Protein AF-A0A0N5BF01-F1 (afdb_monomer)

Solvent-accessible surface area (backbone atoms only — not comparable to full-atom values): 7558 Å² total; per-residue (Å²): 117,75,69,59,58,54,54,52,51,52,51,53,54,54,52,51,55,57,59,59,58,69,73,67,62,67,76,60,59,33,41,37,41,38,38,36,39,37,38,42,83,54,52,87,40,46,30,35,44,33,40,34,32,77,87,38,87,82,51,65,47,77,47,75,45,47,31,67,34,78,46,81,45,77,49,76,34,46,79,92,51,58,67,60,39,30,34,36,42,37,26,37,72,92,40,74,84,56,61,44,77,45,72,41,32,80,87,46,38,24,82,81,46,83,47,33,81,44,69,43,86,90,43,97,73,35,50,39,35,35,31,38,32,44,75,92

Mean predicted aligned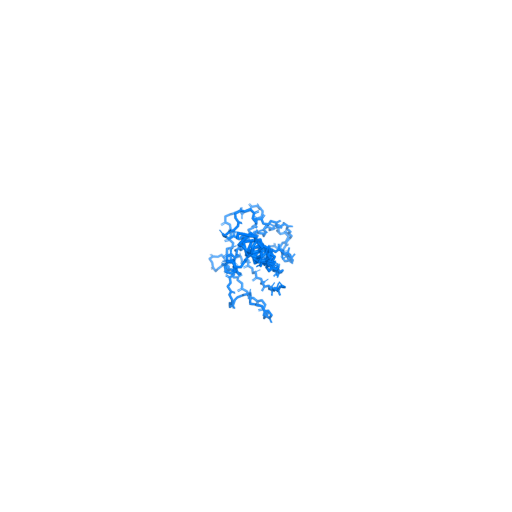 error: 12.41 Å

Sequence (136 aa):
MKFFLLLVLFIIISLSNVYTQKNNLGTGEKKIDINVDVTCPSKESIVNVNMKNSKDSKSNISRKGRCDGKYDFTSKLTKEQSIKDITFDVFYENDKNKILVVQLNDTNCDDGINGKEFSDDKNKDRFILFCNATLH

Foldseek 3Di:
DVVVVVVVVVVVVVVVVVVVVVVPPPQQKKKKKKKKFKAWPPQAFKKKKWKDFQVDRPPTDIDIDTHRDMDMDMDIAGPVGDQQRIKIWMDTPVDSPPIDIDGDDCVAANAPDWHHWDWDPVDPGIITMTMHMHID

Nearest PDB structures (foldseek):
  5ue8-assembly1_A  TM=5.042E-01  e=2.342E-04  Rattus norvegicus
  4y1s-assembly1_A  TM=4.356E-01  e=1.006E-01  Mus musculus
  4qql-assembly1_C  TM=3.144E-01  e=2.971E-01  Mus musculus
  4mxv-assembly1_D  TM=3.142E-01  e=4.340E-01  Homo sapiens
  4d7y-assembly1_A  TM=3.066E-01  e=6.692E-01  Mus musculus

Organism: Strongyloides papillosus (NCBI:txid174720)

Secondary structure (DSSP, 8-state):
-HHHHHHHHHHHHHHHHHHHHHT-S---PEEEEEEEEEE-S-TT-EEEEEEEETTEEEEEEEEEEETTEEEEEEEEE-TT--GGGEEEEEEETTEEEEEEEEE--TTTS-TTS-PEEEE-TT-SS--EEEEEEEE-

Radius of gyration: 23.68 Å; Cα contacts (8 Å, |Δi|>4): 251; chains: 1; bounding box: 46×27×82 Å

Structure (mmCIF, N/CA/C/O backbone):
data_AF-A0A0N5BF01-F1
#
_entry.id   AF-A0A0N5BF01-F1
#
loop_
_atom_site.group_PDB
_atom_site.id
_atom_site.type_symbol
_atom_site.label_atom_id
_atom_site.label_alt_id
_atom_site.label_comp_id
_atom_site.label_asym_id
_atom_site.label_entity_id
_atom_site.label_seq_id
_atom_site.pdbx_PDB_ins_code
_atom_site.Cartn_x
_atom_site.Cartn_y
_atom_site.Cartn_z
_atom_site.occupancy
_atom_site.B_iso_or_equiv
_atom_site.auth_seq_id
_atom_site.auth_comp_id
_atom_site.auth_asym_id
_atom_site.auth_atom_id
_atom_site.pdbx_PDB_model_num
ATOM 1 N N . MET A 1 1 ? -29.702 13.233 61.069 1.00 59.06 1 MET A N 1
ATOM 2 C CA . MET A 1 1 ? -28.552 13.809 60.327 1.00 59.06 1 MET A CA 1
ATOM 3 C C . MET A 1 1 ? -27.431 12.809 60.012 1.00 59.06 1 MET A C 1
ATOM 5 O O . MET A 1 1 ? -26.949 12.846 58.891 1.00 59.06 1 MET A O 1
ATOM 9 N N . LYS A 1 2 ? -27.041 11.880 60.907 1.00 54.78 2 LYS A N 1
ATOM 10 C CA . LYS A 1 2 ? -25.936 10.917 60.652 1.00 54.78 2 LYS A CA 1
ATOM 11 C C . LYS A 1 2 ? -26.150 9.961 59.459 1.00 54.78 2 LYS A C 1
ATOM 13 O O . LYS A 1 2 ? -25.199 9.663 58.750 1.00 54.78 2 LYS A O 1
ATOM 18 N N . PHE A 1 3 ? -27.388 9.543 59.188 1.00 58.41 3 PHE A N 1
ATOM 19 C CA . PHE A 1 3 ? -27.704 8.644 58.065 1.00 58.41 3 PHE A CA 1
ATOM 20 C C . PHE A 1 3 ? -27.582 9.299 56.680 1.00 58.41 3 PHE A C 1
ATOM 22 O O . PHE A 1 3 ? -27.313 8.613 55.701 1.00 58.41 3 PHE A O 1
ATOM 29 N N . PHE A 1 4 ? -27.724 10.626 56.595 1.00 64.56 4 PHE A N 1
ATOM 30 C CA . PHE A 1 4 ? -27.646 11.348 55.321 1.00 64.56 4 PHE A CA 1
ATOM 31 C C . PHE A 1 4 ? -26.203 11.403 54.795 1.00 64.56 4 PHE A C 1
ATOM 33 O O . PHE A 1 4 ? -25.959 11.233 53.607 1.00 64.56 4 PHE A O 1
ATOM 40 N N . LEU A 1 5 ? -25.237 11.549 55.706 1.00 64.75 5 LEU A N 1
ATOM 41 C CA . LEU A 1 5 ? -23.807 11.565 55.390 1.00 64.75 5 LEU A CA 1
ATOM 42 C C . LEU A 1 5 ? -23.311 10.217 54.844 1.00 64.75 5 LEU A C 1
ATOM 44 O O . LEU A 1 5 ? -22.540 10.194 53.891 1.00 64.75 5 LEU A O 1
ATOM 48 N N . LEU A 1 6 ? -23.803 9.100 55.392 1.00 64.75 6 LEU A N 1
ATOM 49 C CA . LEU A 1 6 ? -23.481 7.750 54.907 1.00 64.75 6 LEU A CA 1
ATOM 50 C C . LEU A 1 6 ? -24.043 7.479 53.506 1.00 64.75 6 LEU A C 1
ATOM 52 O O . LEU A 1 6 ? -23.371 6.863 52.681 1.00 64.75 6 LEU A O 1
ATOM 56 N N . LEU A 1 7 ? -25.252 7.970 53.224 1.00 66.62 7 LEU A N 1
ATOM 57 C CA . LEU A 1 7 ? -25.915 7.771 51.937 1.00 66.62 7 LEU A CA 1
ATOM 58 C C . LEU A 1 7 ? -25.225 8.563 50.815 1.00 66.62 7 LEU A C 1
ATOM 60 O O . LEU A 1 7 ? -25.005 8.032 49.729 1.00 66.62 7 LEU A O 1
ATOM 64 N N . VAL A 1 8 ? -24.785 9.793 51.101 1.00 68.88 8 VAL A N 1
ATOM 65 C CA . VAL A 1 8 ? -23.985 10.598 50.163 1.00 68.88 8 VAL A CA 1
ATOM 66 C C . VAL A 1 8 ? -22.619 9.952 49.899 1.00 68.88 8 VAL A C 1
ATOM 68 O O . VAL A 1 8 ? -22.185 9.902 48.749 1.00 68.88 8 VAL A O 1
ATOM 71 N N . LEU A 1 9 ? -21.966 9.388 50.923 1.00 63.81 9 LEU A N 1
ATOM 72 C CA . LEU A 1 9 ? -20.678 8.702 50.757 1.00 63.81 9 LEU A CA 1
ATOM 73 C C . LEU A 1 9 ? -20.796 7.472 49.839 1.00 63.81 9 LEU A C 1
ATOM 75 O O . LEU A 1 9 ? -19.955 7.268 48.965 1.00 63.81 9 LEU A O 1
ATOM 79 N N . PHE A 1 10 ? -21.871 6.691 49.990 1.00 62.53 10 PHE A N 1
ATOM 80 C CA . PHE A 1 10 ? -22.152 5.538 49.128 1.00 62.53 10 PHE A CA 1
ATOM 81 C C . PHE A 1 10 ? -22.388 5.943 47.669 1.00 62.53 10 PHE A C 1
ATOM 83 O O . PHE A 1 10 ? -21.886 5.279 46.760 1.00 62.53 10 PHE A O 1
ATOM 90 N N . ILE A 1 11 ? -23.096 7.050 47.429 1.00 63.62 11 ILE A N 1
ATOM 91 C CA . ILE A 1 11 ? -23.333 7.571 46.075 1.00 63.62 11 ILE A CA 1
ATOM 92 C C . ILE A 1 11 ? -22.012 7.997 45.417 1.00 63.62 11 ILE A C 1
ATOM 94 O O . ILE A 1 11 ? -21.763 7.640 44.265 1.00 63.62 11 ILE A O 1
ATOM 98 N N . ILE A 1 12 ? -21.130 8.688 46.146 1.00 60.84 12 ILE A N 1
ATOM 99 C CA . ILE A 1 12 ? -19.830 9.139 45.622 1.00 60.84 12 ILE A CA 1
ATOM 100 C C . ILE A 1 12 ? -18.926 7.946 45.266 1.00 60.84 12 ILE A C 1
ATOM 102 O O . ILE A 1 12 ? -18.324 7.934 44.191 1.00 60.84 12 ILE A O 1
ATOM 106 N N . ILE A 1 13 ? -18.863 6.913 46.112 1.00 59.41 13 ILE A N 1
ATOM 107 C CA . ILE A 1 13 ? -18.060 5.704 45.841 1.00 59.41 13 ILE A CA 1
ATOM 108 C C . ILE A 1 13 ? -18.617 4.943 44.625 1.00 59.41 13 ILE A C 1
ATOM 110 O O . ILE A 1 13 ? -17.857 4.501 43.761 1.00 59.41 13 ILE A O 1
ATOM 114 N N . SER A 1 14 ? -19.944 4.854 44.509 1.00 57.09 14 SER A N 1
ATOM 115 C CA . SER A 1 14 ? -20.615 4.194 43.380 1.00 57.09 14 SER A CA 1
ATOM 116 C C . SER A 1 14 ? -20.341 4.911 42.052 1.00 57.09 14 SER A C 1
ATOM 118 O O . SER A 1 14 ? -20.003 4.269 41.059 1.00 57.09 14 SER A O 1
ATOM 120 N N . LEU A 1 15 ? -20.406 6.247 42.039 1.00 55.31 15 LEU A N 1
ATOM 121 C CA . LEU A 1 15 ? -20.085 7.067 40.864 1.00 55.31 15 LEU A CA 1
ATOM 122 C C . LEU A 1 15 ? -18.600 6.987 40.485 1.00 55.31 15 LEU A C 1
ATOM 124 O O . LEU A 1 15 ? -18.278 6.938 39.300 1.00 55.31 15 LEU A O 1
ATOM 128 N N . SER A 1 16 ? -17.704 6.905 41.470 1.00 51.69 16 SER A N 1
ATOM 129 C CA . SER A 1 16 ? -16.257 6.777 41.240 1.00 51.69 16 SER A CA 1
ATOM 130 C C . SER A 1 16 ? -15.899 5.453 40.546 1.00 51.69 16 SER A C 1
ATOM 132 O O . SER A 1 16 ? -15.082 5.434 39.623 1.00 51.69 16 SER A O 1
ATOM 134 N N . ASN A 1 17 ? -16.565 4.351 40.909 1.00 49.19 17 ASN A N 1
ATOM 135 C CA . ASN A 1 17 ? -16.377 3.054 40.247 1.00 49.19 17 ASN A CA 1
ATOM 136 C C . ASN A 1 17 ? -16.932 3.030 38.813 1.00 49.19 17 ASN A C 1
ATOM 138 O O . ASN A 1 17 ? -16.309 2.445 37.926 1.00 49.19 17 ASN A O 1
ATOM 142 N N . VAL A 1 18 ? -18.056 3.711 38.556 1.00 48.88 18 VAL A N 1
ATOM 143 C CA . VAL A 1 18 ? -18.616 3.853 37.198 1.00 48.88 18 VAL A CA 1
ATOM 144 C C . VAL A 1 18 ? -17.713 4.720 36.312 1.00 48.88 18 VAL A C 1
ATOM 146 O O . VAL A 1 18 ? -17.509 4.400 35.140 1.00 48.88 18 VAL A O 1
ATOM 149 N N . TYR A 1 19 ? -17.113 5.780 36.863 1.00 43.75 19 TYR A N 1
ATOM 150 C CA . TYR A 1 19 ? -16.199 6.644 36.110 1.00 43.75 19 TYR A CA 1
ATOM 151 C C . TYR A 1 19 ? -14.868 5.950 35.782 1.00 43.75 19 TYR A C 1
ATOM 153 O O . TYR A 1 19 ? -14.312 6.153 34.705 1.00 43.75 19 TYR A O 1
ATOM 161 N N . THR A 1 20 ? -14.387 5.072 36.667 1.00 43.81 20 THR A N 1
ATOM 162 C CA . THR A 1 20 ? -13.111 4.365 36.466 1.00 43.81 20 THR A CA 1
ATOM 163 C C . THR A 1 20 ? -13.226 3.233 35.435 1.00 43.81 20 THR A C 1
ATOM 165 O O . THR A 1 20 ? -12.273 2.979 34.701 1.00 43.81 20 THR A O 1
ATOM 168 N N . GLN A 1 21 ? -14.398 2.600 35.279 1.00 40.00 21 GLN A N 1
ATOM 169 C CA . GLN A 1 21 ? -14.591 1.589 34.227 1.00 40.00 21 GLN A CA 1
ATOM 170 C C . GLN A 1 21 ? -14.737 2.175 32.816 1.00 40.00 21 GLN A C 1
ATOM 172 O O . GLN A 1 21 ? -14.435 1.485 31.844 1.00 40.00 21 GLN A O 1
ATOM 177 N N . LYS A 1 22 ? -15.136 3.447 32.665 1.00 38.12 22 LYS A N 1
ATOM 178 C CA . LYS A 1 22 ? -15.292 4.063 31.334 1.00 38.12 22 LYS A CA 1
ATOM 179 C C . LYS A 1 22 ? -13.955 4.420 30.664 1.00 38.12 22 LYS A C 1
ATOM 181 O O . LYS A 1 22 ? -13.913 4.557 29.445 1.00 38.12 22 LYS A O 1
ATOM 186 N N . ASN A 1 23 ? -12.868 4.501 31.437 1.00 38.59 23 ASN A N 1
ATOM 187 C CA . ASN A 1 23 ? -11.529 4.838 30.936 1.00 38.59 23 ASN A CA 1
ATOM 188 C C . ASN A 1 23 ? -10.636 3.622 30.639 1.00 38.59 23 ASN A C 1
ATOM 190 O O . ASN A 1 23 ? -9.559 3.798 30.083 1.00 38.59 23 ASN A O 1
ATOM 194 N N . ASN A 1 24 ? -11.090 2.400 30.938 1.00 38.06 24 ASN A N 1
ATOM 195 C CA . ASN A 1 24 ? -10.418 1.158 30.533 1.00 38.06 24 ASN A CA 1
ATOM 196 C C . ASN A 1 24 ? -11.134 0.476 29.357 1.00 38.06 24 ASN A C 1
ATOM 198 O O . ASN A 1 24 ? -11.116 -0.746 29.217 1.00 38.06 24 ASN A O 1
ATOM 202 N N . LEU A 1 25 ? -11.761 1.264 28.480 1.00 42.91 25 LEU A N 1
ATOM 203 C CA . LEU A 1 25 ? -12.078 0.792 27.142 1.00 42.91 25 LEU A CA 1
ATOM 204 C C . LEU A 1 25 ? -10.753 0.787 26.381 1.00 42.91 25 LEU A C 1
ATOM 206 O O . LEU A 1 25 ? -10.322 1.837 25.906 1.00 42.91 25 LEU A O 1
ATOM 210 N N . GLY A 1 26 ? -10.087 -0.374 26.361 1.00 46.72 26 GLY A N 1
ATOM 211 C CA . GLY A 1 26 ? -8.830 -0.591 25.649 1.00 46.72 26 GLY A CA 1
ATOM 212 C C . GLY A 1 26 ? -8.842 0.173 24.334 1.00 46.72 26 GLY A C 1
ATOM 213 O O . GLY A 1 26 ? -9.836 0.115 23.600 1.00 46.72 26 GLY A O 1
ATOM 214 N N . THR A 1 27 ? -7.791 0.965 24.111 1.00 53.09 27 THR A N 1
ATOM 215 C CA . THR A 1 27 ? -7.558 1.720 22.878 1.00 53.09 27 THR A CA 1
ATOM 216 C C . THR A 1 27 ? -7.968 0.814 21.733 1.00 53.09 27 THR A C 1
ATOM 218 O O . THR A 1 27 ? -7.335 -0.218 21.532 1.00 53.09 27 THR A O 1
ATOM 221 N N . GLY A 1 28 ? -9.089 1.104 21.067 1.00 61.66 28 GLY A N 1
ATOM 222 C CA . GLY A 1 28 ? -9.641 0.229 20.028 1.00 61.66 28 GLY A CA 1
ATOM 223 C C . GLY A 1 28 ? -8.840 0.304 18.739 1.00 61.66 28 GLY A C 1
ATOM 224 O O . GLY A 1 28 ? -9.417 0.438 17.666 1.00 61.66 28 GLY A O 1
ATOM 225 N N . GLU A 1 29 ? -7.525 0.325 18.894 1.00 74.81 29 GLU A N 1
ATOM 226 C CA . GLU A 1 29 ? -6.520 0.225 17.872 1.00 74.81 29 GLU A CA 1
ATOM 227 C C . GLU A 1 29 ? -6.493 -1.225 17.411 1.00 74.81 29 GLU A C 1
ATOM 229 O O . GLU A 1 29 ? -6.248 -2.135 18.202 1.00 74.81 29 GLU A O 1
ATOM 234 N N . LYS A 1 30 ? -6.755 -1.427 16.129 1.00 79.56 30 LYS A N 1
ATOM 235 C CA . LYS A 1 30 ? -6.480 -2.674 15.432 1.00 79.56 30 LYS A CA 1
ATOM 236 C C . LYS A 1 30 ? -5.139 -2.537 14.734 1.00 79.56 30 LYS A C 1
ATOM 238 O O . LYS A 1 30 ? -4.809 -1.455 14.235 1.00 79.56 30 LYS A O 1
ATOM 243 N N . LYS A 1 31 ? -4.352 -3.603 14.699 1.00 82.94 31 LYS A N 1
ATOM 244 C CA . LYS A 1 31 ? -3.096 -3.606 13.943 1.00 82.94 31 LYS A CA 1
ATOM 245 C C . LYS A 1 31 ? -3.384 -4.181 12.563 1.00 82.94 31 LYS A C 1
ATOM 247 O O . LYS A 1 31 ? -4.077 -5.183 12.461 1.00 82.94 31 LYS A O 1
ATOM 252 N N . ILE A 1 32 ? -2.851 -3.561 11.520 1.00 81.88 32 ILE A N 1
ATOM 253 C CA . ILE A 1 32 ? -2.923 -4.086 10.159 1.00 81.88 32 ILE A CA 1
ATOM 254 C C . ILE A 1 32 ? -1.512 -4.262 9.609 1.00 81.88 32 ILE A C 1
ATOM 256 O O . ILE A 1 32 ? -0.699 -3.335 9.662 1.00 81.88 32 ILE A O 1
ATOM 260 N N . ASP A 1 33 ? -1.231 -5.454 9.102 1.00 85.38 33 ASP A N 1
ATOM 261 C CA . ASP A 1 33 ? -0.015 -5.759 8.356 1.00 85.38 33 ASP A CA 1
ATOM 262 C C . ASP A 1 33 ? -0.371 -5.847 6.864 1.00 85.38 33 ASP A C 1
ATOM 264 O O . ASP A 1 33 ? -1.365 -6.468 6.494 1.00 85.38 33 ASP A O 1
ATOM 268 N N . ILE A 1 34 ? 0.398 -5.169 6.010 1.00 85.25 34 ILE A N 1
ATOM 269 C CA . ILE A 1 34 ? 0.149 -5.046 4.569 1.00 85.25 34 ILE A CA 1
ATOM 270 C C . ILE A 1 34 ? 1.436 -5.366 3.823 1.00 85.25 34 ILE A C 1
ATOM 272 O O . ILE A 1 34 ? 2.454 -4.703 4.015 1.00 85.25 34 ILE A O 1
ATOM 276 N N . ASN A 1 35 ? 1.371 -6.354 2.943 1.00 86.94 35 ASN A N 1
ATOM 277 C CA . ASN A 1 35 ? 2.482 -6.785 2.108 1.00 86.94 35 ASN A CA 1
ATOM 278 C C . ASN A 1 35 ? 2.200 -6.368 0.669 1.00 86.94 35 ASN A C 1
ATOM 280 O O . ASN A 1 35 ? 1.098 -6.583 0.158 1.00 86.94 35 ASN A O 1
ATOM 284 N N . VAL A 1 36 ? 3.193 -5.763 0.032 1.00 86.31 36 VAL A N 1
ATOM 285 C CA . VAL A 1 36 ? 3.079 -5.199 -1.306 1.00 86.31 36 VAL A CA 1
ATOM 286 C C . VAL A 1 36 ? 4.195 -5.750 -2.185 1.00 86.31 36 VAL A C 1
ATOM 288 O O . VAL A 1 36 ? 5.365 -5.459 -1.946 1.00 86.31 36 VAL A O 1
ATOM 291 N N . ASP A 1 37 ? 3.846 -6.501 -3.225 1.00 87.38 37 ASP A N 1
ATOM 292 C CA . ASP A 1 37 ? 4.802 -6.902 -4.262 1.00 87.38 37 ASP A CA 1
ATOM 293 C C . ASP A 1 37 ? 4.748 -5.874 -5.399 1.00 87.38 37 ASP A C 1
ATOM 295 O O . ASP A 1 37 ?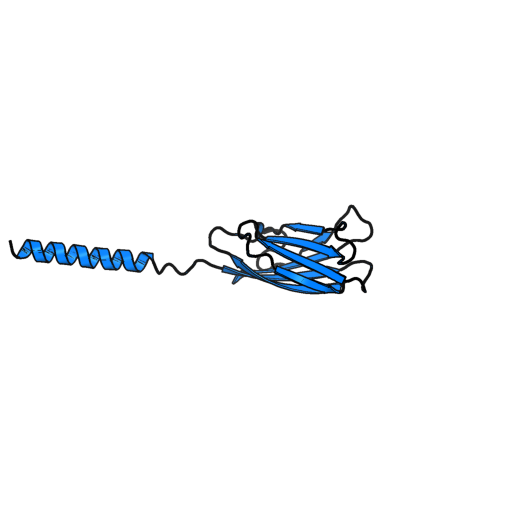 3.661 -5.553 -5.884 1.00 87.38 37 ASP A O 1
ATOM 299 N N . VAL A 1 38 ? 5.901 -5.343 -5.816 1.00 87.06 38 VAL A N 1
ATOM 300 C CA . VAL A 1 38 ? 5.995 -4.337 -6.888 1.00 87.06 38 VAL A CA 1
ATOM 301 C C . VAL A 1 38 ? 6.818 -4.874 -8.042 1.00 87.06 38 VAL A C 1
ATOM 303 O O . VAL A 1 38 ? 8.015 -5.089 -7.884 1.00 87.06 38 VAL A O 1
ATOM 306 N N . THR A 1 39 ? 6.216 -4.976 -9.223 1.00 85.00 39 THR A N 1
ATOM 307 C CA . THR A 1 39 ? 6.887 -5.359 -10.471 1.00 85.00 39 THR A CA 1
ATOM 308 C C . THR A 1 39 ? 6.858 -4.225 -11.480 1.00 85.00 39 THR A C 1
ATOM 310 O O . THR A 1 39 ? 5.896 -3.468 -11.561 1.00 85.00 39 THR A O 1
ATOM 313 N N . CYS A 1 40 ? 7.925 -4.092 -12.258 1.00 81.12 40 CYS A N 1
ATOM 314 C CA . CYS A 1 40 ? 8.067 -3.067 -13.288 1.00 81.12 40 CYS A CA 1
ATOM 315 C C . CYS A 1 40 ? 9.033 -3.539 -14.392 1.00 81.12 40 CYS A C 1
ATOM 317 O O . CYS A 1 40 ? 9.795 -4.485 -14.186 1.00 81.12 40 CYS A O 1
ATOM 319 N N . PRO A 1 41 ? 9.033 -2.913 -15.585 1.00 77.88 41 PRO A N 1
ATOM 320 C CA . PRO A 1 41 ? 9.783 -3.431 -16.734 1.00 77.88 41 PRO A CA 1
ATOM 321 C C . PRO A 1 41 ? 11.301 -3.390 -16.541 1.00 77.88 41 PRO A C 1
ATOM 323 O O . PRO A 1 41 ? 12.023 -4.238 -17.061 1.00 77.88 41 PRO A O 1
ATOM 326 N N . SER A 1 42 ? 11.793 -2.401 -15.793 1.00 79.81 42 SER A N 1
ATOM 327 C CA . SER A 1 42 ? 13.215 -2.227 -15.507 1.00 79.81 42 SER A CA 1
ATOM 328 C C . SER A 1 42 ? 13.546 -2.780 -14.122 1.00 79.81 42 SER A C 1
ATOM 330 O O . SER A 1 42 ? 13.491 -2.066 -13.122 1.00 79.81 42 SER A O 1
ATOM 332 N N . LYS A 1 43 ? 13.902 -4.068 -14.069 1.00 71.25 43 LYS A N 1
ATOM 333 C CA . LYS A 1 43 ? 14.167 -4.822 -12.826 1.00 71.25 43 LYS A CA 1
ATOM 334 C C . LYS A 1 43 ? 15.290 -4.236 -11.957 1.00 71.25 43 LYS A C 1
ATOM 336 O O . LYS A 1 43 ? 15.275 -4.378 -10.742 1.00 71.25 43 LYS A O 1
ATOM 341 N N . GLU A 1 44 ? 16.254 -3.545 -12.565 1.00 78.12 44 GLU A N 1
ATOM 342 C CA . GLU A 1 44 ? 17.363 -2.900 -11.840 1.00 78.12 44 GLU A CA 1
ATOM 343 C C . GLU A 1 44 ? 17.011 -1.494 -11.329 1.00 78.12 44 GLU A C 1
ATOM 345 O O . GLU A 1 44 ? 17.802 -0.864 -10.623 1.00 78.12 44 GLU A O 1
ATOM 350 N N . SER A 1 45 ? 15.833 -0.969 -11.675 1.00 86.31 45 SER A N 1
ATOM 351 C CA . SER A 1 45 ? 15.402 0.336 -11.189 1.00 86.31 45 SER A CA 1
ATOM 352 C C . SER A 1 45 ? 15.074 0.291 -9.704 1.00 86.31 45 SER A C 1
ATOM 354 O O . SER A 1 45 ? 14.573 -0.697 -9.170 1.00 86.31 45 SER A O 1
ATOM 356 N N . ILE A 1 46 ? 15.321 1.413 -9.040 1.00 90.25 46 ILE A N 1
ATOM 357 C CA . ILE A 1 46 ? 14.953 1.606 -7.646 1.00 90.25 46 ILE A CA 1
ATOM 358 C C . ILE A 1 46 ? 13.601 2.304 -7.578 1.00 90.25 46 ILE A C 1
ATOM 360 O O . ILE A 1 46 ? 13.373 3.304 -8.265 1.00 90.25 46 ILE 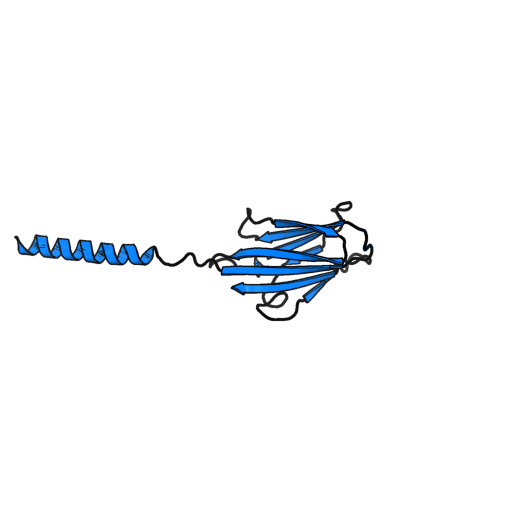A O 1
ATOM 364 N N . VAL A 1 47 ? 12.716 1.776 -6.740 1.00 90.56 47 VAL A N 1
ATOM 365 C CA . VAL A 1 47 ? 11.374 2.306 -6.506 1.00 90.56 47 VAL A CA 1
ATOM 366 C C . VAL A 1 47 ? 11.213 2.688 -5.042 1.00 90.56 47 VAL A C 1
ATOM 368 O O . VAL A 1 47 ? 11.812 2.085 -4.143 1.00 90.56 47 VAL A O 1
ATOM 371 N N . ASN A 1 48 ? 10.401 3.709 -4.813 1.00 91.88 48 ASN A N 1
ATOM 372 C CA . ASN A 1 48 ? 9.922 4.086 -3.496 1.00 91.88 48 ASN A CA 1
ATOM 373 C C . ASN A 1 48 ? 8.446 3.711 -3.405 1.00 91.88 48 ASN A C 1
ATOM 375 O O . ASN A 1 48 ? 7.665 4.062 -4.289 1.00 91.88 48 ASN A O 1
ATOM 379 N N . VAL A 1 49 ? 8.092 3.014 -2.331 1.00 92.56 49 VAL A N 1
ATOM 380 C CA . VAL A 1 49 ? 6.728 2.621 -1.987 1.00 92.56 49 VAL A CA 1
ATOM 381 C C . VAL A 1 49 ? 6.366 3.350 -0.702 1.00 92.56 49 VAL A C 1
ATOM 383 O O . VAL A 1 49 ? 6.969 3.116 0.349 1.00 92.56 49 VAL A O 1
ATOM 386 N N . ASN A 1 50 ? 5.409 4.264 -0.794 1.00 92.31 50 ASN A N 1
ATOM 387 C CA . ASN A 1 50 ? 4.964 5.076 0.330 1.00 92.31 50 ASN A CA 1
ATOM 388 C C . ASN A 1 50 ? 3.560 4.662 0.736 1.00 92.31 50 ASN A C 1
ATOM 390 O O . ASN A 1 50 ? 2.626 4.868 -0.031 1.00 92.31 50 ASN A O 1
ATOM 394 N N . MET A 1 51 ? 3.409 4.154 1.952 1.00 91.62 51 MET A N 1
ATOM 395 C CA . MET A 1 51 ? 2.110 3.943 2.576 1.00 91.62 51 MET A CA 1
ATOM 396 C C . MET A 1 51 ? 1.712 5.191 3.362 1.00 91.62 51 MET A C 1
ATOM 398 O O . MET A 1 51 ? 2.502 5.710 4.152 1.00 91.62 51 MET A O 1
ATOM 402 N N . LYS A 1 52 ? 0.473 5.642 3.187 1.00 91.12 52 LYS A N 1
ATOM 403 C CA . LYS A 1 52 ? -0.114 6.780 3.899 1.00 91.12 52 LYS A CA 1
ATOM 404 C C . LYS A 1 52 ? -1.478 6.399 4.447 1.00 91.12 52 LYS A C 1
ATOM 406 O O . LYS A 1 52 ? -2.227 5.718 3.757 1.00 91.12 52 LYS A O 1
ATOM 411 N N . ASN A 1 53 ? -1.832 6.903 5.626 1.00 88.31 53 ASN A N 1
ATOM 412 C CA . ASN A 1 53 ? -3.214 6.919 6.096 1.00 88.31 53 ASN A CA 1
ATOM 413 C C . ASN A 1 53 ? -3.774 8.344 5.985 1.00 88.31 53 ASN A C 1
ATOM 415 O O . ASN A 1 53 ? -3.240 9.278 6.582 1.00 88.31 53 ASN A O 1
ATOM 419 N N . SER A 1 54 ? -4.861 8.526 5.242 1.00 86.31 54 SER A N 1
ATOM 420 C CA . SER A 1 54 ? -5.499 9.830 5.027 1.00 86.31 54 SER A CA 1
ATOM 421 C C . SER A 1 54 ? -6.018 10.469 6.320 1.00 86.31 54 SER A C 1
ATOM 423 O O . SER A 1 54 ? -6.089 11.694 6.417 1.00 86.31 54 SER A O 1
ATOM 425 N N . LYS A 1 55 ? -6.334 9.653 7.332 1.00 85.38 55 LYS A N 1
ATOM 426 C CA . LYS A 1 55 ? -6.802 10.098 8.652 1.00 85.38 55 LYS A CA 1
ATOM 427 C C . LYS A 1 55 ? -5.688 10.223 9.687 1.00 85.38 55 LYS A C 1
ATOM 429 O O . LYS A 1 55 ? -5.947 10.704 10.786 1.00 85.38 55 LYS A O 1
ATOM 434 N N . ASP A 1 56 ? -4.468 9.802 9.366 1.00 83.12 56 ASP A N 1
ATOM 435 C CA . ASP A 1 56 ? -3.293 10.011 10.211 1.00 83.12 56 ASP A CA 1
ATOM 436 C C . ASP A 1 56 ? -2.143 10.575 9.377 1.00 83.12 56 ASP A C 1
ATOM 438 O O . ASP A 1 56 ? -1.312 9.851 8.823 1.00 83.12 56 ASP A O 1
ATOM 442 N N . SER A 1 57 ? -2.069 11.906 9.343 1.00 67.81 57 SER A N 1
ATOM 443 C CA . SER A 1 57 ? -1.048 12.657 8.612 1.00 67.81 57 SER A CA 1
ATOM 444 C C . SER A 1 57 ? 0.386 12.393 9.085 1.00 67.81 57 SER A C 1
ATOM 446 O O . SER A 1 57 ? 1.328 12.783 8.392 1.00 67.81 57 SER A O 1
ATOM 448 N N . LYS A 1 58 ? 0.578 11.721 10.230 1.00 73.69 58 LYS A N 1
ATOM 449 C CA . LYS A 1 58 ? 1.897 11.324 10.741 1.00 73.69 58 LYS A CA 1
ATOM 450 C C . LYS A 1 58 ? 2.311 9.916 10.301 1.00 73.69 58 LYS A C 1
ATOM 452 O O . LYS A 1 58 ? 3.489 9.586 10.403 1.00 73.69 58 LYS A O 1
ATOM 457 N N . SER A 1 59 ? 1.396 9.108 9.769 1.00 72.62 59 SER A N 1
ATOM 458 C CA . SER A 1 59 ? 1.624 7.695 9.414 1.00 72.62 59 SER A CA 1
ATOM 459 C C . SER A 1 59 ? 2.176 7.467 7.998 1.00 72.62 59 SER A C 1
ATOM 461 O O . SER A 1 59 ? 1.827 6.496 7.327 1.00 72.62 59 SER A O 1
ATOM 463 N N . ASN A 1 60 ? 3.043 8.354 7.507 1.00 86.06 60 ASN A N 1
ATOM 464 C CA . ASN A 1 60 ? 3.692 8.133 6.216 1.00 86.06 60 ASN A CA 1
ATOM 465 C C . ASN A 1 60 ? 4.904 7.208 6.391 1.00 86.06 60 ASN A C 1
ATOM 467 O O . ASN A 1 60 ? 5.918 7.608 6.968 1.00 86.06 60 ASN A O 1
ATOM 471 N N . ILE A 1 61 ? 4.803 5.977 5.895 1.00 90.44 61 ILE A N 1
ATOM 472 C CA . ILE A 1 61 ? 5.881 4.988 5.944 1.00 90.44 61 ILE A CA 1
ATOM 473 C C . ILE A 1 61 ? 6.412 4.800 4.530 1.00 90.44 61 ILE A C 1
ATOM 475 O O . ILE A 1 61 ? 5.690 4.366 3.639 1.00 90.44 61 ILE A O 1
ATOM 479 N N . SER A 1 62 ? 7.692 5.106 4.333 1.00 92.06 62 SER A N 1
ATOM 480 C CA . SER A 1 62 ? 8.369 4.932 3.050 1.00 92.06 62 SER A CA 1
ATOM 481 C C . SER A 1 62 ? 9.321 3.745 3.100 1.00 92.06 62 SER A C 1
ATOM 483 O O . SER A 1 62 ? 10.085 3.576 4.059 1.00 92.06 62 SER A O 1
ATOM 485 N N . ARG A 1 63 ? 9.289 2.925 2.053 1.00 94.06 63 ARG A N 1
ATOM 486 C CA . ARG A 1 63 ? 10.246 1.847 1.813 1.00 94.06 63 ARG A CA 1
ATOM 487 C C . ARG A 1 63 ? 10.857 2.022 0.433 1.00 94.06 63 ARG A C 1
ATOM 489 O O . ARG A 1 63 ? 10.159 2.284 -0.541 1.00 94.06 63 ARG A O 1
ATOM 496 N N . LYS A 1 64 ? 12.173 1.856 0.358 1.00 93.44 64 LYS A N 1
ATOM 497 C CA . LYS A 1 64 ? 12.951 1.958 -0.874 1.00 93.44 64 LYS A CA 1
ATOM 498 C C . LYS A 1 64 ? 13.565 0.602 -1.181 1.00 93.44 64 LYS A C 1
ATOM 500 O O . LYS A 1 64 ? 14.098 -0.045 -0.282 1.00 93.44 64 LYS A O 1
ATOM 505 N N . GLY A 1 65 ? 13.505 0.183 -2.437 1.00 91.88 65 GLY A N 1
ATOM 506 C CA . GLY A 1 65 ? 14.035 -1.113 -2.852 1.00 91.88 65 GLY A CA 1
ATOM 507 C C . GLY A 1 65 ? 14.105 -1.252 -4.363 1.00 91.88 65 GLY A C 1
ATOM 508 O O . GLY A 1 65 ? 13.763 -0.324 -5.095 1.00 91.88 65 GLY A O 1
ATOM 509 N N . ARG A 1 66 ? 14.566 -2.412 -4.824 1.00 90.56 66 ARG A N 1
ATOM 510 C CA . ARG A 1 66 ? 14.561 -2.735 -6.250 1.00 90.56 66 ARG A CA 1
ATOM 511 C C . ARG A 1 66 ? 13.140 -2.990 -6.737 1.00 90.56 66 ARG A C 1
ATOM 513 O O . ARG A 1 66 ? 12.312 -3.522 -6.005 1.00 90.56 66 ARG A O 1
ATOM 520 N N . CYS A 1 67 ? 12.908 -2.653 -7.993 1.00 82.62 67 CYS A N 1
ATOM 521 C CA . CYS A 1 67 ? 11.799 -3.178 -8.767 1.00 82.62 67 CYS A CA 1
ATOM 522 C C . CYS A 1 67 ? 11.817 -4.731 -8.744 1.00 82.62 67 CYS A C 1
ATOM 524 O O . CYS A 1 67 ? 12.889 -5.326 -8.651 1.00 82.62 67 CYS A O 1
ATOM 526 N N . ASP A 1 68 ? 10.648 -5.381 -8.772 1.00 84.75 68 ASP A N 1
ATOM 527 C CA . ASP A 1 68 ? 10.418 -6.802 -8.412 1.00 84.75 68 ASP A CA 1
ATOM 528 C C . ASP A 1 68 ? 10.639 -7.131 -6.918 1.00 84.75 68 ASP A C 1
ATOM 530 O O . ASP A 1 68 ? 10.868 -8.281 -6.534 1.00 84.75 68 ASP A O 1
ATOM 534 N N . GLY A 1 69 ? 10.576 -6.113 -6.058 1.00 86.62 69 GLY A N 1
ATOM 535 C CA . GLY A 1 69 ? 10.723 -6.237 -4.611 1.00 86.62 69 GLY A CA 1
ATOM 536 C C . GLY A 1 69 ? 9.410 -6.517 -3.877 1.00 86.62 69 GLY A C 1
ATOM 537 O O . GLY A 1 69 ? 8.322 -6.201 -4.360 1.00 86.62 69 GLY A O 1
ATOM 538 N N . LYS A 1 70 ? 9.545 -7.060 -2.663 1.00 90.12 70 LYS A N 1
ATOM 539 C CA . LYS A 1 70 ? 8.464 -7.188 -1.677 1.00 90.12 70 LYS A CA 1
ATOM 540 C C . LYS A 1 70 ? 8.627 -6.135 -0.589 1.00 90.12 70 LYS A C 1
ATOM 542 O O . LYS A 1 70 ? 9.748 -5.877 -0.143 1.00 90.12 70 LYS A O 1
ATOM 547 N N . TYR A 1 71 ? 7.520 -5.536 -0.175 1.00 90.56 71 TYR A N 1
ATOM 548 C CA . TYR A 1 71 ? 7.498 -4.403 0.737 1.00 90.56 71 TYR A CA 1
ATOM 549 C C . TYR A 1 71 ? 6.458 -4.610 1.830 1.00 90.56 71 TYR A C 1
ATOM 551 O O . TYR A 1 71 ? 5.257 -4.575 1.568 1.00 90.56 71 TYR A O 1
ATOM 559 N N . ASP A 1 72 ? 6.940 -4.748 3.061 1.00 90.88 72 ASP A N 1
ATOM 560 C CA . ASP A 1 72 ? 6.085 -4.996 4.215 1.00 90.88 72 ASP A CA 1
ATOM 561 C C . ASP A 1 72 ? 5.858 -3.704 5.007 1.00 90.88 72 ASP A C 1
ATOM 563 O O . ASP A 1 72 ? 6.788 -2.941 5.329 1.00 90.88 72 ASP A O 1
ATOM 567 N N . PHE A 1 73 ? 4.595 -3.474 5.343 1.00 90.19 73 PHE A N 1
ATOM 568 C CA . PHE A 1 73 ? 4.124 -2.329 6.098 1.00 90.19 73 PHE A CA 1
ATOM 569 C C . PHE A 1 73 ? 3.270 -2.786 7.269 1.00 90.19 73 PHE A C 1
ATOM 571 O O . PHE A 1 73 ? 2.482 -3.718 7.172 1.00 90.19 73 PHE A O 1
ATOM 578 N N . THR A 1 74 ? 3.391 -2.059 8.370 1.00 87.94 74 THR A N 1
ATOM 579 C CA . THR A 1 74 ? 2.556 -2.242 9.548 1.00 87.94 74 THR A CA 1
ATOM 580 C C . THR A 1 74 ? 1.969 -0.895 9.914 1.00 87.94 74 THR A C 1
ATOM 582 O O . THR A 1 74 ? 2.704 0.089 10.036 1.00 87.94 74 THR A O 1
ATOM 585 N N . SER A 1 75 ? 0.659 -0.853 10.127 1.00 85.38 75 SER A N 1
ATOM 586 C CA . SER A 1 75 ? -0.043 0.331 10.606 1.00 85.38 75 SER A CA 1
ATOM 587 C C . SER A 1 75 ? -0.957 -0.007 11.777 1.00 85.38 75 SER A C 1
ATOM 589 O O . SER A 1 75 ? -1.358 -1.153 11.985 1.00 85.38 75 SER A O 1
ATOM 591 N N . LYS A 1 76 ? -1.288 1.015 12.557 1.00 85.94 76 LYS A N 1
ATOM 592 C CA . LYS A 1 76 ? -2.324 0.945 13.583 1.00 85.94 76 LYS A CA 1
ATOM 593 C C . LYS A 1 76 ? -3.523 1.742 13.100 1.00 85.94 76 LYS A C 1
ATOM 595 O O . LYS A 1 76 ? -3.366 2.880 12.666 1.00 85.94 76 LYS A O 1
ATOM 600 N N . LEU A 1 77 ? -4.702 1.146 13.193 1.00 83.38 77 LEU A N 1
ATOM 601 C CA . LEU A 1 77 ? -5.970 1.765 12.840 1.00 83.38 77 LEU A CA 1
ATOM 602 C C . LEU A 1 77 ? -6.798 1.960 14.102 1.00 83.38 77 LEU A C 1
ATOM 604 O O . LEU A 1 77 ? -7.103 0.995 14.796 1.00 83.38 77 LEU A O 1
ATOM 608 N N . THR A 1 78 ? -7.185 3.191 14.413 1.00 85.69 78 THR A N 1
ATOM 609 C CA . THR A 1 78 ? -8.168 3.470 15.467 1.00 85.69 78 THR A CA 1
ATOM 610 C C . THR A 1 78 ? -9.566 2.993 15.051 1.00 85.69 78 THR A C 1
ATOM 612 O O . THR A 1 78 ? -9.807 2.681 13.887 1.00 85.69 78 THR A O 1
ATOM 615 N N . LYS A 1 79 ? -10.534 2.980 15.982 1.00 79.00 79 LYS A N 1
ATOM 616 C CA . LYS A 1 79 ? -11.921 2.547 15.698 1.00 79.00 79 LYS A CA 1
ATOM 617 C C . LYS A 1 79 ? -12.606 3.311 14.555 1.00 79.00 79 LYS A C 1
ATOM 619 O O . LYS A 1 79 ? -13.544 2.787 13.967 1.00 79.00 79 LYS A O 1
ATOM 624 N N . GLU A 1 80 ? -12.182 4.542 14.281 1.00 81.31 80 GLU A N 1
ATOM 625 C CA . GLU A 1 80 ? -12.752 5.409 13.237 1.00 81.31 80 GLU A CA 1
ATOM 626 C C . GLU A 1 80 ? -12.016 5.284 11.892 1.00 81.31 80 GLU A C 1
ATOM 628 O O . GLU A 1 80 ? -12.452 5.831 10.871 1.00 81.31 80 GLU A O 1
ATOM 633 N N . GLN A 1 81 ? -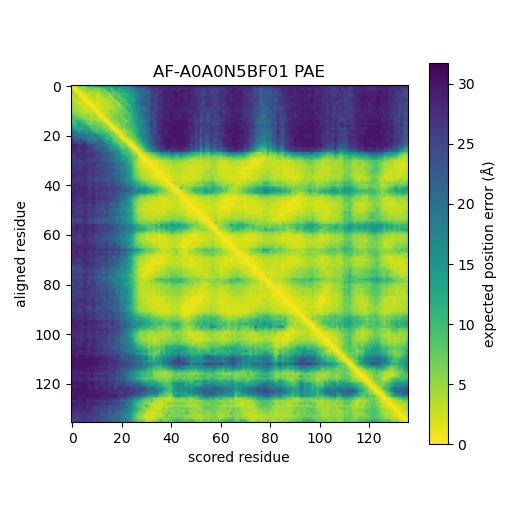10.880 4.586 11.893 1.00 84.38 81 GLN A N 1
ATOM 634 C CA . GLN A 1 81 ? -10.055 4.337 10.724 1.00 84.38 81 GLN A CA 1
ATOM 635 C C . GLN A 1 81 ? -10.382 2.975 10.114 1.00 84.38 81 GLN A C 1
ATOM 637 O O . GLN A 1 81 ? -10.790 2.028 10.785 1.00 84.38 81 GLN A O 1
ATOM 642 N N . SER A 1 82 ? -10.193 2.894 8.808 1.00 82.50 82 SER A N 1
ATOM 643 C CA . SER A 1 82 ? -10.460 1.717 7.995 1.00 82.50 82 SER A CA 1
ATOM 644 C C . SER A 1 82 ? -9.336 1.518 6.989 1.00 82.50 82 SER A C 1
ATOM 646 O O . SER A 1 82 ? -8.575 2.444 6.705 1.00 82.50 82 SER A O 1
ATOM 648 N N . ILE A 1 83 ? -9.259 0.331 6.391 1.00 81.31 83 ILE A N 1
ATOM 649 C CA . ILE A 1 83 ? -8.277 0.065 5.339 1.00 81.31 83 ILE A CA 1
ATOM 650 C C . ILE A 1 83 ? -8.443 1.007 4.133 1.00 81.31 83 ILE A C 1
ATOM 652 O O . ILE A 1 83 ? -7.463 1.351 3.486 1.00 81.31 83 ILE A O 1
ATOM 656 N N . LYS A 1 84 ? -9.658 1.524 3.891 1.00 83.88 84 LYS A N 1
ATOM 657 C CA . LYS A 1 84 ? -9.957 2.517 2.839 1.00 83.88 84 LYS A CA 1
ATOM 658 C C . LYS A 1 84 ? -9.243 3.848 3.010 1.00 83.88 84 LYS A C 1
ATOM 660 O O . LYS A 1 84 ? -9.140 4.625 2.059 1.00 83.88 84 LYS A O 1
ATOM 665 N N . ASP A 1 85 ? -8.788 4.119 4.225 1.00 86.31 85 ASP A N 1
ATOM 666 C CA . ASP A 1 85 ? -8.021 5.313 4.535 1.00 86.31 85 ASP A CA 1
ATOM 667 C C . ASP A 1 85 ? -6.538 5.136 4.159 1.00 86.31 85 ASP A C 1
ATOM 669 O O . ASP A 1 85 ? -5.790 6.109 4.188 1.00 86.31 85 ASP A O 1
ATOM 673 N N . ILE A 1 86 ? -6.110 3.926 3.775 1.00 87.31 86 ILE A N 1
ATOM 674 C CA . ILE A 1 86 ? -4.735 3.614 3.387 1.00 87.31 86 ILE A CA 1
ATOM 675 C C . ILE A 1 86 ? -4.547 3.766 1.875 1.00 87.31 86 ILE A C 1
ATOM 677 O O . ILE A 1 86 ? -5.271 3.177 1.066 1.00 87.31 86 ILE A O 1
ATOM 681 N N . THR A 1 87 ? -3.512 4.514 1.505 1.00 89.38 87 THR A N 1
ATOM 682 C CA . THR A 1 87 ? -3.087 4.733 0.121 1.00 89.38 87 THR A CA 1
ATOM 683 C C . THR A 1 87 ? -1.609 4.401 -0.036 1.0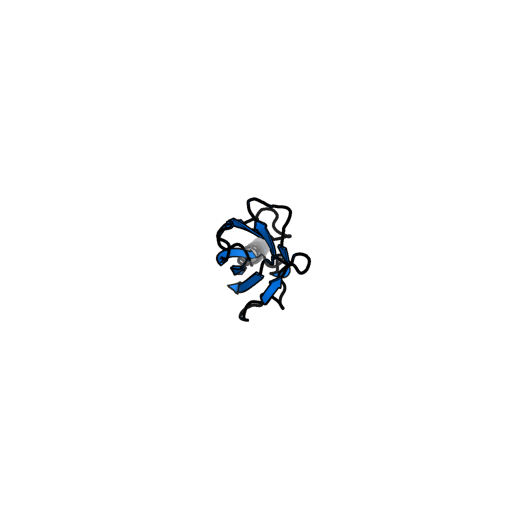0 89.38 87 THR A C 1
ATOM 685 O O . THR A 1 87 ? -0.797 4.741 0.827 1.00 89.38 87 THR A O 1
ATOM 688 N N . PHE A 1 88 ? -1.261 3.782 -1.160 1.00 89.50 88 PHE A N 1
ATOM 689 C CA . PHE A 1 88 ? 0.106 3.541 -1.593 1.00 89.50 88 PHE A CA 1
ATOM 690 C C . PHE A 1 88 ? 0.462 4.423 -2.783 1.00 89.50 88 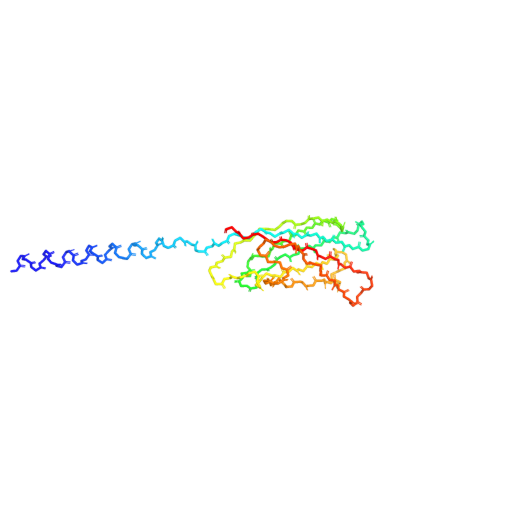PHE A C 1
ATOM 692 O O . PHE A 1 88 ? -0.247 4.414 -3.785 1.00 89.50 88 PHE A O 1
ATOM 699 N N . ASP A 1 89 ? 1.595 5.115 -2.695 1.00 89.81 89 ASP A N 1
ATOM 700 C CA . ASP A 1 89 ? 2.222 5.772 -3.839 1.00 89.81 89 ASP A CA 1
ATOM 701 C C . ASP A 1 89 ? 3.492 5.005 -4.212 1.00 89.81 89 ASP A C 1
ATOM 703 O O . ASP A 1 89 ? 4.408 4.883 -3.392 1.00 89.81 89 ASP A O 1
ATOM 707 N N . VAL A 1 90 ? 3.568 4.519 -5.448 1.00 88.81 90 VAL A N 1
ATOM 708 C CA . VAL A 1 90 ? 4.745 3.831 -5.993 1.00 88.81 90 VAL A CA 1
ATOM 709 C C . VAL A 1 90 ? 5.337 4.654 -7.118 1.00 88.81 90 VAL A C 1
ATOM 711 O O . VAL A 1 90 ? 4.629 5.010 -8.055 1.00 88.81 90 VAL A O 1
ATOM 714 N N . PHE A 1 91 ? 6.633 4.945 -7.048 1.00 87.50 91 PHE A N 1
ATOM 715 C CA . PHE A 1 91 ? 7.331 5.694 -8.093 1.00 87.50 91 PHE A CA 1
ATOM 716 C C . PHE A 1 91 ? 8.804 5.313 -8.188 1.00 87.50 91 PHE A C 1
ATOM 718 O O . PHE A 1 91 ? 9.422 4.889 -7.207 1.00 87.50 91 PHE A O 1
ATOM 725 N N . TYR A 1 92 ? 9.393 5.504 -9.368 1.00 87.56 92 TYR A N 1
ATOM 726 C CA . TYR A 1 92 ? 10.833 5.338 -9.549 1.00 87.56 92 TYR A CA 1
ATOM 727 C C . TYR A 1 92 ? 11.590 6.439 -8.808 1.00 87.56 92 TYR A C 1
ATOM 729 O O . TYR A 1 92 ? 11.220 7.609 -8.862 1.00 87.56 92 TYR A O 1
ATOM 737 N N . GLU A 1 93 ? 12.704 6.096 -8.164 1.00 87.00 93 GLU A N 1
ATOM 738 C CA . GLU A 1 93 ? 13.549 7.080 -7.478 1.00 87.00 93 GLU A CA 1
ATOM 739 C C . GLU A 1 93 ? 14.000 8.217 -8.407 1.00 87.00 93 GLU A C 1
ATOM 741 O O . GLU A 1 93 ? 13.965 9.387 -8.023 1.00 87.00 93 GLU A O 1
ATOM 746 N N . ASN A 1 94 ? 14.365 7.862 -9.639 1.00 83.25 94 ASN A N 1
ATOM 747 C CA . ASN A 1 94 ? 14.889 8.795 -10.633 1.00 83.25 94 ASN A CA 1
ATOM 748 C C . ASN A 1 94 ? 13.791 9.470 -11.472 1.00 83.25 94 ASN A C 1
ATOM 750 O O . ASN A 1 94 ? 14.102 10.341 -12.279 1.00 83.25 94 ASN A O 1
ATOM 754 N N . ASP A 1 95 ? 12.525 9.077 -11.305 1.00 79.38 95 ASP A N 1
ATOM 755 C CA . ASP A 1 95 ? 11.395 9.624 -12.057 1.00 79.38 95 ASP A CA 1
ATOM 756 C C . ASP A 1 95 ? 10.130 9.642 -11.188 1.00 79.38 95 ASP A C 1
ATOM 758 O O . ASP A 1 95 ? 9.300 8.731 -11.208 1.00 79.38 95 ASP A O 1
ATOM 762 N N . LYS A 1 96 ? 9.987 10.727 -10.419 1.00 72.75 96 LYS A N 1
ATOM 763 C CA . LYS A 1 96 ? 8.827 10.965 -9.549 1.00 72.75 96 LYS A CA 1
ATOM 764 C C . LYS A 1 96 ? 7.558 11.341 -10.317 1.00 72.75 96 LYS A C 1
ATOM 766 O O . LYS A 1 96 ? 6.529 11.527 -9.683 1.00 72.75 96 LYS A O 1
ATOM 771 N N . ASN A 1 97 ? 7.610 11.481 -11.643 1.00 71.25 97 ASN A N 1
ATOM 772 C CA . ASN A 1 97 ? 6.433 11.823 -12.444 1.00 71.25 97 ASN A CA 1
ATOM 773 C C . ASN A 1 97 ? 5.625 10.577 -12.837 1.00 71.25 97 ASN A C 1
ATOM 775 O O . ASN A 1 97 ? 4.454 10.696 -13.193 1.00 71.25 97 ASN A O 1
ATOM 779 N N . LYS A 1 98 ? 6.222 9.382 -12.739 1.00 71.12 98 LYS A N 1
ATOM 780 C CA . LYS A 1 98 ? 5.545 8.092 -12.919 1.00 71.12 98 LYS A CA 1
ATOM 781 C C . LYS A 1 98 ? 5.133 7.535 -11.556 1.00 71.12 98 LYS A C 1
ATOM 783 O O . LYS A 1 98 ? 5.860 6.731 -10.975 1.00 71.12 98 LYS A O 1
ATOM 788 N N . ILE A 1 99 ? 3.994 8.006 -11.043 1.00 77.81 99 ILE A N 1
ATOM 789 C CA . ILE A 1 99 ? 3.423 7.558 -9.766 1.00 77.81 99 ILE A CA 1
ATOM 790 C C . ILE A 1 99 ? 2.204 6.675 -10.030 1.00 77.81 99 ILE A C 1
ATOM 792 O O . ILE A 1 99 ? 1.220 7.138 -10.604 1.00 77.81 99 ILE A O 1
ATOM 796 N N . LEU A 1 100 ? 2.241 5.435 -9.552 1.00 81.69 100 LEU A N 1
ATOM 797 C CA . LEU A 1 100 ? 1.044 4.625 -9.363 1.00 81.69 100 LEU A CA 1
ATOM 798 C C . LEU A 1 100 ? 0.474 4.933 -7.973 1.00 81.69 100 LEU A C 1
ATOM 800 O O . LEU A 1 100 ? 1.155 4.727 -6.970 1.00 81.69 100 LEU A O 1
ATOM 804 N N . VAL A 1 101 ? -0.766 5.421 -7.920 1.00 84.19 101 VAL A N 1
ATOM 805 C CA . VAL A 1 101 ? -1.493 5.674 -6.668 1.00 84.19 101 VAL A CA 1
ATOM 806 C C . VAL A 1 101 ? -2.557 4.599 -6.497 1.00 84.19 101 VAL A C 1
ATOM 808 O O . VAL A 1 101 ? -3.460 4.476 -7.324 1.00 84.19 101 VAL A O 1
ATOM 811 N N . VAL A 1 102 ? -2.459 3.830 -5.418 1.00 82.12 102 VAL A N 1
ATOM 812 C CA . VAL A 1 102 ? -3.380 2.741 -5.094 1.00 82.12 102 VAL A CA 1
ATOM 813 C C . VAL A 1 102 ? -4.072 3.044 -3.780 1.00 82.12 102 VAL A C 1
ATOM 815 O O . VAL A 1 102 ? -3.442 3.056 -2.729 1.00 82.12 102 VAL A O 1
ATOM 818 N N . GLN A 1 103 ? -5.384 3.247 -3.828 1.00 83.00 103 GLN A N 1
ATOM 819 C CA . GLN A 1 103 ? -6.200 3.311 -2.624 1.00 83.00 103 GLN A CA 1
ATOM 820 C C . GLN A 1 103 ? -6.754 1.923 -2.306 1.00 83.00 103 GLN A C 1
ATOM 822 O O . GLN A 1 103 ? -7.356 1.267 -3.167 1.00 83.00 103 GLN A O 1
ATOM 827 N N . LEU A 1 104 ? -6.564 1.479 -1.066 1.00 78.31 104 LEU A N 1
ATOM 828 C CA . LEU A 1 104 ? -7.119 0.210 -0.623 1.00 78.31 104 LEU A CA 1
ATOM 829 C C . LEU A 1 104 ? -8.627 0.318 -0.382 1.00 78.31 104 LEU A C 1
ATOM 831 O O . LEU A 1 104 ? -9.187 1.394 -0.189 1.00 78.31 104 LEU A O 1
ATOM 835 N N . ASN A 1 105 ? -9.307 -0.816 -0.434 1.00 73.12 105 ASN A N 1
ATOM 836 C CA . ASN A 1 105 ? -10.692 -0.992 -0.050 1.00 73.12 105 ASN A CA 1
ATOM 837 C C . ASN A 1 105 ? -10.958 -2.464 0.285 1.00 73.12 105 ASN A C 1
ATOM 839 O O . ASN A 1 105 ? -10.188 -3.351 -0.078 1.00 73.12 105 ASN A O 1
ATOM 843 N N . ASP A 1 106 ? -12.108 -2.710 0.905 1.00 67.94 106 ASP A N 1
ATOM 844 C CA . ASP A 1 106 ? -12.557 -4.040 1.336 1.00 67.94 106 ASP A CA 1
ATOM 845 C C . ASP A 1 106 ? -12.697 -5.058 0.181 1.00 67.94 106 ASP A C 1
ATOM 847 O O . ASP A 1 106 ? -13.001 -6.211 0.409 1.00 67.94 106 ASP A O 1
ATOM 851 N N . THR A 1 107 ? -12.527 -4.664 -1.086 1.00 65.12 107 THR A N 1
ATOM 852 C CA . THR A 1 107 ? -12.632 -5.571 -2.249 1.00 65.12 107 THR A CA 1
ATOM 853 C C . THR A 1 107 ? -11.305 -5.796 -2.969 1.00 65.12 107 THR A C 1
ATOM 855 O O . THR A 1 107 ? -11.250 -6.558 -3.937 1.00 65.12 107 THR A O 1
ATOM 858 N N . ASN A 1 108 ? -10.246 -5.084 -2.578 1.00 64.7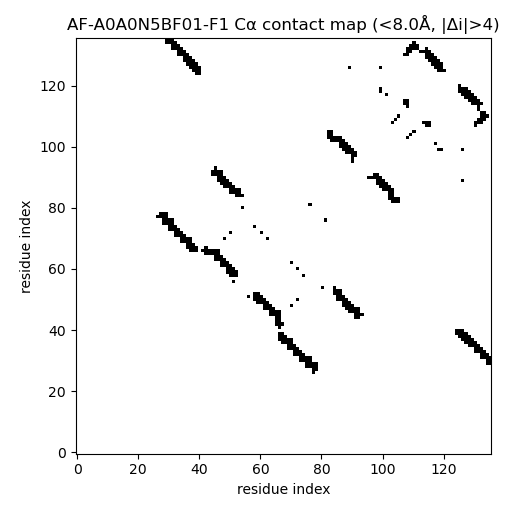5 108 ASN A N 1
ATOM 859 C CA . ASN A 1 108 ? -8.955 -5.113 -3.263 1.00 64.75 108 ASN A CA 1
ATOM 860 C C . ASN A 1 108 ? -7.777 -5.491 -2.359 1.00 64.75 108 ASN A C 1
ATOM 862 O O . ASN A 1 108 ? -6.712 -5.821 -2.875 1.00 64.75 108 ASN A O 1
ATOM 866 N N . CYS A 1 109 ? -7.982 -5.465 -1.046 1.00 66.50 109 CYS A N 1
ATOM 867 C CA . CYS A 1 109 ? -7.030 -5.930 -0.055 1.00 66.50 109 CYS A CA 1
ATOM 868 C C . CYS A 1 109 ? -7.829 -6.322 1.203 1.00 66.50 109 CYS A C 1
ATOM 870 O O . CYS A 1 109 ? -7.724 -5.680 2.238 1.00 66.50 109 CYS A O 1
ATOM 872 N N . ASP A 1 110 ? -8.745 -7.287 1.057 1.00 55.38 110 ASP A N 1
ATOM 873 C CA . ASP A 1 110 ? -9.660 -7.694 2.132 1.00 55.38 110 ASP A CA 1
ATOM 874 C C . ASP A 1 110 ? -8.974 -8.622 3.142 1.00 55.38 110 ASP A C 1
ATOM 876 O O . ASP A 1 110 ? -8.000 -9.308 2.812 1.00 55.38 110 ASP A O 1
ATOM 880 N N . ASP A 1 111 ? -9.519 -8.672 4.355 1.00 53.06 111 ASP A N 1
ATOM 881 C CA . ASP A 1 111 ? -9.029 -9.522 5.439 1.00 53.06 111 ASP A CA 1
ATOM 882 C C . ASP A 1 111 ? -9.142 -11.007 5.049 1.00 53.06 111 ASP A C 1
ATOM 884 O O . ASP A 1 111 ? -10.189 -11.641 5.180 1.00 53.06 111 ASP A O 1
ATOM 888 N N . GLY A 1 112 ? -8.038 -11.580 4.562 1.00 50.62 112 GLY A N 1
ATOM 889 C CA . GLY A 1 112 ? -7.925 -13.013 4.284 1.00 50.62 112 GLY A CA 1
ATOM 890 C C . GLY A 1 112 ? -8.192 -13.468 2.844 1.00 50.62 112 GLY A C 1
ATOM 891 O O . GLY A 1 112 ? -8.389 -14.668 2.641 1.00 50.62 112 GLY A O 1
ATOM 892 N N . ILE A 1 113 ? -8.158 -12.585 1.834 1.00 50.06 113 ILE A N 1
ATOM 893 C CA . ILE A 1 113 ? -8.236 -12.986 0.412 1.00 50.06 113 ILE A CA 1
ATOM 894 C C . ILE A 1 113 ? -7.036 -12.467 -0.393 1.00 50.06 113 ILE A C 1
ATOM 896 O O . ILE A 1 113 ? -6.562 -11.353 -0.198 1.00 50.06 113 ILE A O 1
ATOM 900 N N . ASN A 1 114 ? -6.568 -13.329 -1.308 1.00 54.97 114 ASN A N 1
ATOM 901 C CA . ASN A 1 114 ? -5.503 -13.121 -2.292 1.00 54.97 114 ASN A CA 1
ATOM 902 C C . ASN A 1 114 ? -5.456 -11.693 -2.833 1.00 54.97 114 ASN A C 1
ATOM 904 O O . ASN A 1 114 ? -6.474 -11.145 -3.256 1.00 54.97 114 ASN A O 1
ATOM 908 N N . GLY A 1 115 ? -4.250 -11.137 -2.869 1.00 58.72 115 GLY A N 1
ATOM 909 C CA . GLY A 1 115 ? -4.050 -9.772 -3.300 1.00 58.72 115 GLY A CA 1
ATOM 910 C C . GLY A 1 115 ? -4.564 -9.441 -4.692 1.00 58.72 115 GLY A C 1
ATOM 911 O O . GLY A 1 115 ? -4.770 -10.304 -5.548 1.00 58.72 115 GLY A O 1
ATOM 912 N N . LYS A 1 116 ? -4.803 -8.148 -4.905 1.00 69.44 116 LYS A N 1
ATOM 913 C CA . LYS A 1 116 ? -5.255 -7.616 -6.189 1.00 69.44 116 LYS A CA 1
ATOM 914 C C . LYS A 1 116 ? -4.110 -6.934 -6.917 1.00 69.44 116 LYS A C 1
ATOM 916 O O . LYS A 1 116 ? -3.337 -6.209 -6.298 1.00 69.44 116 LYS A O 1
ATOM 921 N N . GLU A 1 117 ? -4.050 -7.157 -8.226 1.00 72.31 117 GLU A N 1
ATOM 922 C CA . GLU A 1 117 ? -3.157 -6.449 -9.136 1.00 72.31 117 GLU A CA 1
ATOM 923 C C . GLU A 1 117 ? -3.682 -5.034 -9.427 1.00 72.31 117 GLU A C 1
ATOM 925 O O . GLU A 1 117 ? -4.853 -4.852 -9.775 1.00 72.31 117 GLU A O 1
ATOM 930 N N . PHE A 1 118 ? -2.802 -4.040 -9.317 1.00 74.06 118 PHE A N 1
ATOM 931 C CA . PHE A 1 118 ? -3.043 -2.668 -9.762 1.00 74.06 118 PHE A CA 1
ATOM 932 C C . PHE A 1 118 ? -2.017 -2.277 -10.823 1.00 74.06 118 PHE A C 1
ATOM 934 O O . PHE A 1 118 ? -0.818 -2.461 -10.606 1.00 74.06 118 PHE A O 1
ATOM 941 N N . SER A 1 119 ? -2.489 -1.700 -11.931 1.00 72.88 119 SER A N 1
ATOM 942 C CA . SER A 1 119 ? -1.664 -1.218 -13.041 1.00 72.88 119 SER A CA 1
ATOM 943 C C . SER A 1 119 ? -1.929 0.253 -13.360 1.00 72.88 119 SER A C 1
ATOM 945 O O . SER A 1 119 ? -3.061 0.728 -13.278 1.00 72.88 119 SER A O 1
ATOM 947 N N . ASP A 1 120 ? -0.885 0.984 -13.766 1.00 69.62 120 ASP A N 1
ATOM 948 C CA . ASP A 1 120 ? -1.047 2.287 -14.425 1.00 69.62 120 ASP A CA 1
ATOM 949 C C . ASP A 1 120 ? -1.227 2.070 -15.935 1.00 69.62 120 ASP A C 1
ATOM 951 O O . ASP A 1 120 ? -0.259 1.876 -16.672 1.00 69.62 120 ASP A O 1
ATOM 955 N N . ASP A 1 121 ? -2.476 2.097 -16.405 1.00 61.62 121 ASP A N 1
ATOM 956 C CA . ASP A 1 121 ? -2.821 1.854 -17.813 1.00 61.62 121 ASP A CA 1
ATOM 957 C C . ASP A 1 121 ? -2.359 2.972 -18.763 1.00 61.62 121 ASP A C 1
ATOM 959 O O . ASP A 1 121 ? -2.371 2.794 -19.986 1.00 61.62 121 ASP A O 1
ATOM 963 N N . LYS A 1 122 ? -1.933 4.128 -18.236 1.00 59.94 122 LYS A N 1
ATOM 964 C CA . LYS A 1 122 ? -1.500 5.266 -19.060 1.00 59.94 122 LYS A CA 1
ATOM 965 C C . LYS A 1 122 ? -0.082 5.105 -19.601 1.00 59.94 122 LYS A C 1
ATOM 967 O O . LYS A 1 122 ? 0.250 5.738 -20.602 1.00 59.94 122 LYS A O 1
ATOM 972 N N . ASN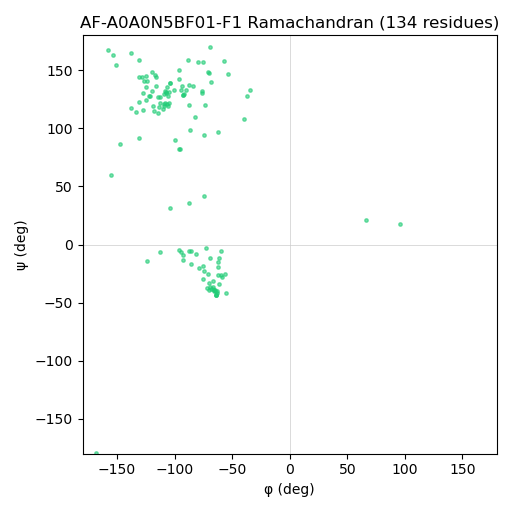 A 1 123 ? 0.736 4.243 -18.996 1.00 53.91 123 ASN A N 1
ATOM 973 C CA . ASN A 1 123 ? 2.105 3.982 -19.423 1.00 53.91 123 ASN A CA 1
ATOM 974 C C . ASN A 1 123 ? 2.295 2.499 -19.758 1.00 53.91 123 ASN A C 1
ATOM 976 O O . ASN A 1 123 ? 2.018 1.613 -18.958 1.00 53.91 123 ASN A O 1
ATOM 980 N N . LYS A 1 124 ? 2.823 2.210 -20.955 1.00 48.38 124 LYS A N 1
ATOM 981 C CA . LYS A 1 124 ? 3.156 0.836 -21.384 1.00 48.38 124 LYS A CA 1
ATOM 982 C C . LYS A 1 124 ? 4.239 0.180 -20.507 1.00 48.38 124 LYS A C 1
ATOM 984 O O . LYS A 1 124 ? 4.359 -1.040 -20.524 1.00 48.38 124 LYS A O 1
ATOM 989 N N . ASP A 1 125 ? 4.951 0.984 -19.713 1.00 52.19 125 ASP A N 1
ATOM 990 C CA . ASP A 1 125 ? 5.927 0.567 -18.709 1.00 52.19 125 ASP A CA 1
ATOM 991 C C . ASP A 1 125 ? 5.272 0.488 -17.323 1.00 52.19 125 ASP A C 1
ATOM 993 O O . ASP A 1 125 ? 5.309 1.443 -16.544 1.00 52.19 125 ASP A O 1
ATOM 997 N N . ARG A 1 126 ? 4.598 -0.626 -17.041 1.00 66.88 126 ARG A N 1
ATOM 998 C CA . ARG A 1 126 ? 3.647 -0.715 -15.925 1.00 66.88 126 ARG A CA 1
ATOM 999 C C . ARG A 1 126 ? 4.324 -1.017 -14.596 1.00 66.88 126 ARG A C 1
ATOM 1001 O O . ARG A 1 126 ? 5.131 -1.934 -14.518 1.00 66.88 126 ARG A O 1
ATOM 1008 N N . PHE A 1 127 ? 3.915 -0.314 -13.545 1.00 69.12 127 PHE A N 1
ATOM 1009 C CA . PHE A 1 127 ? 3.983 -0.861 -12.194 1.00 69.12 127 PHE A CA 1
ATOM 1010 C C . PHE A 1 127 ? 2.840 -1.859 -12.025 1.00 69.12 127 PHE A C 1
ATOM 1012 O O . PHE A 1 127 ? 1.702 -1.533 -12.355 1.00 69.12 127 PHE A O 1
ATOM 1019 N N . ILE A 1 128 ? 3.148 -3.049 -11.530 1.00 70.38 128 ILE A N 1
ATOM 1020 C CA . ILE A 1 128 ? 2.188 -4.033 -11.044 1.00 70.38 128 ILE A CA 1
ATOM 1021 C C . ILE A 1 128 ? 2.350 -4.065 -9.537 1.00 70.38 128 ILE A C 1
ATOM 1023 O O . ILE A 1 128 ? 3.448 -4.324 -9.046 1.00 70.38 128 ILE A O 1
ATOM 1027 N N . LEU A 1 129 ? 1.273 -3.774 -8.819 1.00 72.69 129 LEU A N 1
ATOM 1028 C CA . LEU A 1 129 ? 1.238 -3.862 -7.368 1.00 72.69 129 LEU A CA 1
ATOM 1029 C C . LEU A 1 129 ? 0.302 -4.989 -6.950 1.00 72.69 129 LEU A C 1
ATOM 1031 O O . LEU A 1 129 ? -0.849 -4.982 -7.370 1.00 72.69 129 LEU A O 1
ATOM 1035 N N . PHE A 1 130 ? 0.770 -5.913 -6.115 1.00 75.38 130 PHE A N 1
ATOM 1036 C CA . PHE A 1 130 ? -0.062 -6.942 -5.488 1.00 75.38 130 PHE A CA 1
ATOM 1037 C C . PHE A 1 130 ? -0.117 -6.703 -3.978 1.00 75.38 130 PHE A C 1
ATOM 1039 O O . PHE A 1 130 ? 0.920 -6.726 -3.321 1.00 75.38 130 PHE A O 1
ATOM 1046 N N . CYS A 1 131 ? -1.310 -6.447 -3.436 1.00 78.31 131 CYS A N 1
ATOM 1047 C CA . CYS A 1 131 ? -1.516 -6.091 -2.024 1.00 78.31 131 CYS A CA 1
ATOM 1048 C C . CYS A 1 131 ? -2.125 -7.250 -1.238 1.00 78.31 131 CYS A C 1
ATOM 1050 O O . CYS A 1 131 ? -3.185 -7.719 -1.624 1.00 78.31 131 CYS A O 1
ATOM 1052 N N . ASN A 1 132 ? -1.539 -7.659 -0.113 1.00 76.19 132 ASN A N 1
ATOM 1053 C CA . ASN A 1 132 ? -2.163 -8.592 0.831 1.00 76.19 132 ASN A CA 1
ATOM 1054 C C . ASN A 1 132 ? -2.208 -7.974 2.236 1.00 76.19 132 ASN A C 1
ATOM 1056 O O . ASN A 1 132 ? -1.157 -7.588 2.751 1.00 76.19 132 ASN A O 1
ATOM 1060 N N . ALA A 1 133 ? -3.392 -7.889 2.846 1.00 74.94 133 ALA A N 1
ATOM 1061 C CA . ALA A 1 133 ? -3.603 -7.270 4.150 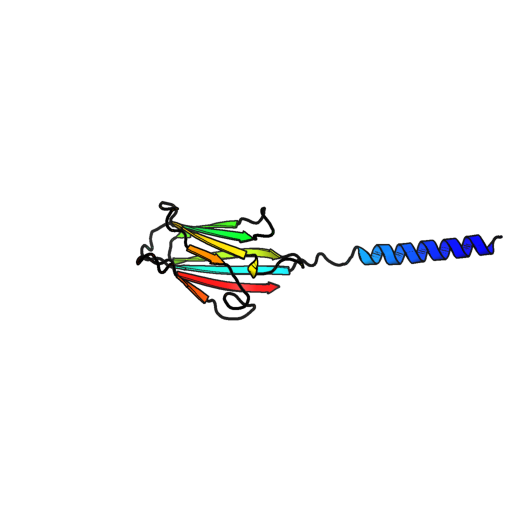1.00 74.94 133 ALA A CA 1
ATOM 1062 C C . ALA A 1 133 ? -4.100 -8.281 5.191 1.00 74.94 133 ALA A C 1
ATOM 1064 O O . ALA A 1 133 ? -4.833 -9.222 4.890 1.00 74.94 133 ALA A O 1
ATOM 1065 N N . THR A 1 134 ? -3.679 -8.100 6.439 1.00 77.06 134 THR A N 1
ATOM 1066 C CA . THR A 1 134 ? -4.114 -8.917 7.574 1.00 77.06 134 THR A CA 1
ATOM 1067 C C . THR A 1 134 ? -4.370 -8.026 8.783 1.00 77.06 134 THR A C 1
ATOM 1069 O O . THR A 1 134 ? -3.454 -7.365 9.280 1.00 77.06 134 THR A O 1
ATOM 1072 N N . LEU A 1 135 ? -5.617 -8.004 9.254 1.00 75.00 135 LEU A N 1
ATOM 1073 C CA . LEU A 1 135 ? -6.025 -7.326 10.482 1.00 75.00 135 LEU A CA 1
ATOM 1074 C C . LEU A 1 135 ? -5.873 -8.241 11.708 1.00 75.00 135 LEU A C 1
ATOM 1076 O O . LEU A 1 135 ? -6.252 -9.414 11.681 1.00 75.00 135 LEU A O 1
ATOM 1080 N N . HIS A 1 136 ? -5.347 -7.677 12.794 1.00 74.31 136 HIS A N 1
ATOM 1081 C CA . HIS A 1 136 ? -5.138 -8.324 14.091 1.00 74.31 136 HIS A CA 1
ATOM 1082 C C . HIS A 1 136 ? -5.929 -7.630 15.203 1.00 74.31 136 HIS A C 1
ATOM 1084 O O . HIS A 1 136 ? -5.985 -6.372 15.210 1.00 74.31 136 HIS A O 1
#

pLDDT: mean 73.92, std 14.7, range [38.06, 94.06]